Protein AF-A0A3M2BP00-F1 (afdb_monomer_lite)

Radius of gyration: 21.19 Å; chains: 1; bounding box: 39×51×60 Å

pLDDT: mean 89.85, std 7.67, range [59.81, 97.5]

Sequence (101 aa):
MKYFFPLFVFFLASQILDAQNFSRLQVPVEFNDQVLTNAWAGGLNAPQWCKADLDNDGDEDLYAFDRVGHTHIAFRNDGTGGTTAYHFAPELTAYFPEGRN

Secondary structure (DSSP, 8-state):
-TTHHHHHHHHHHHTT-PPPP-PPP----EETTEEPTTTTS---SSEEEEEE-SSSSSS-EEEEEETTTTEEEEEEE---TT---EEE-HHHHTTSPPPP-

Structure (mmCIF, N/CA/C/O backbone):
data_AF-A0A3M2BP00-F1
#
_entry.id   AF-A0A3M2BP00-F1
#
loop_
_atom_site.group_PDB
_atom_site.id
_atom_site.type_symbol
_atom_site.label_atom_id
_atom_site.label_alt_id
_atom_site.label_comp_id
_atom_site.label_asym_id
_atom_site.label_entity_id
_atom_site.label_seq_id
_atom_site.pdbx_PDB_ins_code
_atom_site.Cartn_x
_atom_site.Cartn_y
_atom_site.Cartn_z
_atom_site.occupancy
_atom_site.B_iso_or_equiv
_atom_site.auth_seq_id
_atom_site.auth_comp_id
_atom_site.auth_asym_id
_atom_site.auth_atom_id
_atom_site.pdbx_PDB_model_num
ATOM 1 N N . MET A 1 1 ? 23.602 -31.440 -40.601 1.00 62.59 1 MET A N 1
ATOM 2 C CA . MET A 1 1 ? 23.666 -31.919 -39.197 1.00 62.59 1 MET A CA 1
ATOM 3 C C . MET A 1 1 ? 24.649 -31.144 -38.307 1.00 62.59 1 MET A C 1
ATOM 5 O O . MET A 1 1 ? 24.377 -31.038 -37.123 1.00 62.59 1 MET A O 1
ATOM 9 N N . LYS A 1 2 ? 25.740 -30.550 -38.827 1.00 74.50 2 LYS A N 1
ATOM 10 C CA . LYS A 1 2 ? 26.778 -29.869 -38.013 1.00 74.50 2 LYS A CA 1
ATOM 11 C C . LYS A 1 2 ? 26.293 -28.686 -37.153 1.00 74.50 2 LYS A C 1
ATOM 13 O O . LYS A 1 2 ? 26.865 -28.436 -36.103 1.00 74.50 2 LYS A O 1
ATOM 18 N N . TYR A 1 3 ? 25.234 -27.992 -37.568 1.00 82.69 3 TYR A N 1
ATOM 19 C CA . TYR A 1 3 ? 24.711 -26.821 -36.849 1.00 82.69 3 TYR A CA 1
ATOM 20 C C . TYR A 1 3 ? 23.604 -27.147 -35.844 1.00 82.69 3 TYR A C 1
ATOM 22 O O . TYR A 1 3 ? 23.210 -26.278 -35.079 1.00 82.69 3 TYR A O 1
ATOM 30 N N . PHE A 1 4 ? 23.108 -28.386 -35.820 1.00 87.12 4 PHE A N 1
ATOM 31 C CA . PHE A 1 4 ? 21.973 -28.752 -34.971 1.00 87.12 4 PHE A CA 1
ATOM 32 C C . PHE A 1 4 ? 22.352 -28.752 -33.485 1.00 87.12 4 PHE A C 1
ATOM 34 O O . PHE A 1 4 ? 21.615 -28.242 -32.651 1.00 87.12 4 PHE A O 1
ATOM 41 N N . PHE A 1 5 ? 23.549 -29.251 -33.171 1.00 90.00 5 PHE A N 1
ATOM 42 C CA . PHE A 1 5 ? 24.078 -29.275 -31.811 1.00 90.00 5 PHE A CA 1
ATOM 43 C C . PHE A 1 5 ? 24.292 -27.871 -31.207 1.00 90.00 5 PHE A C 1
ATOM 45 O O . PHE A 1 5 ? 23.750 -27.618 -30.134 1.00 90.00 5 PHE A O 1
ATOM 52 N N . PRO A 1 6 ? 24.990 -26.919 -31.864 1.00 90.38 6 PRO A N 1
ATOM 53 C CA . PRO A 1 6 ? 25.143 -25.574 -31.304 1.00 90.38 6 PRO A CA 1
ATOM 54 C C . PRO A 1 6 ? 23.815 -24.804 -31.213 1.00 90.38 6 PRO A C 1
ATOM 56 O O . PRO A 1 6 ? 23.629 -24.057 -30.258 1.00 90.38 6 PRO A O 1
ATOM 59 N N . LEU A 1 7 ? 22.867 -25.016 -32.136 1.00 90.50 7 LEU A N 1
ATOM 60 C CA . LEU A 1 7 ? 21.523 -24.424 -32.038 1.00 90.50 7 LEU A CA 1
ATOM 61 C C . LEU A 1 7 ? 20.735 -24.965 -30.842 1.00 90.50 7 LEU A C 1
ATOM 63 O O . LEU A 1 7 ? 20.057 -24.202 -30.163 1.00 90.50 7 LEU A O 1
ATOM 67 N N . PHE A 1 8 ? 20.845 -26.264 -30.565 1.00 90.62 8 PHE A N 1
ATOM 68 C CA . PHE A 1 8 ? 20.200 -26.889 -29.414 1.00 90.62 8 PHE A CA 1
ATOM 69 C C . PHE A 1 8 ? 20.772 -26.371 -28.086 1.00 90.62 8 PHE A C 1
ATOM 71 O O . PHE A 1 8 ? 20.017 -26.053 -27.171 1.00 90.62 8 PHE A O 1
ATOM 78 N N . VAL A 1 9 ? 22.096 -26.202 -28.004 1.00 91.38 9 VAL A N 1
ATOM 79 C CA . VAL A 1 9 ? 22.759 -25.602 -26.834 1.00 91.38 9 VAL A CA 1
ATOM 80 C C . VAL A 1 9 ? 22.345 -24.139 -26.650 1.00 91.38 9 VAL A C 1
ATOM 82 O O . VAL A 1 9 ? 22.037 -23.731 -25.534 1.00 91.38 9 VAL A O 1
A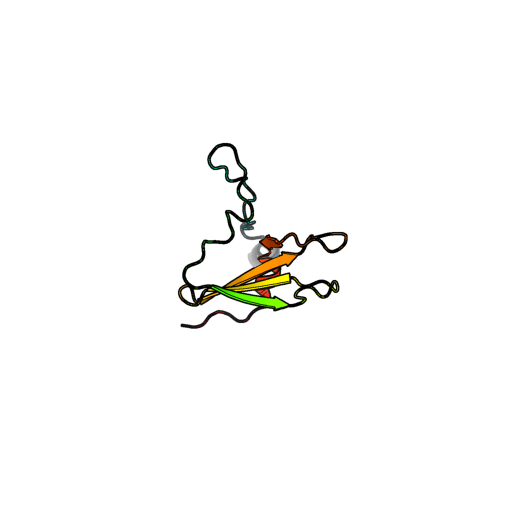TOM 85 N N . PHE A 1 10 ? 22.278 -23.360 -27.734 1.00 90.06 10 PHE A N 1
ATOM 86 C CA . PHE A 1 10 ? 21.815 -21.971 -27.683 1.00 90.06 10 PHE A CA 1
ATOM 87 C C . PHE A 1 10 ? 20.351 -21.864 -27.228 1.00 90.06 10 PHE A C 1
ATOM 89 O O . PHE A 1 10 ? 20.022 -21.029 -26.387 1.00 90.06 10 PHE A O 1
ATOM 96 N N . PHE A 1 11 ? 19.478 -22.745 -27.726 1.00 89.81 11 PHE A N 1
ATOM 97 C CA . PHE A 1 11 ? 18.078 -22.804 -27.313 1.00 89.81 11 PHE A CA 1
ATOM 98 C C . PHE A 1 11 ? 17.938 -23.132 -25.821 1.00 89.81 11 PHE A C 1
ATOM 100 O O . PHE A 1 11 ? 17.222 -22.426 -25.117 1.00 89.81 11 PHE A O 1
ATOM 107 N N . LEU A 1 12 ? 18.672 -24.124 -25.307 1.00 89.69 12 LEU A N 1
ATOM 108 C CA . LEU A 1 12 ? 18.661 -24.457 -23.877 1.00 89.69 12 LEU A CA 1
ATOM 109 C C . LEU A 1 12 ? 19.188 -23.313 -22.999 1.00 89.69 12 LEU A C 1
ATOM 111 O O . LEU A 1 12 ? 18.592 -23.019 -21.968 1.00 89.69 12 LEU A O 1
ATOM 115 N N . ALA A 1 13 ? 20.256 -22.630 -23.421 1.00 89.12 13 ALA A N 1
ATOM 116 C CA . ALA A 1 13 ? 20.816 -21.499 -22.681 1.00 89.12 13 ALA A CA 1
ATOM 117 C C . ALA A 1 13 ? 19.850 -20.304 -22.603 1.00 89.12 13 ALA A C 1
ATOM 119 O O . ALA A 1 13 ? 19.828 -19.596 -21.599 1.00 89.12 13 ALA A O 1
ATOM 120 N N . SER A 1 14 ? 19.013 -20.102 -23.628 1.00 87.12 14 SER A N 1
ATOM 121 C CA . SER A 1 14 ? 18.024 -19.015 -23.643 1.00 87.12 14 SER A CA 1
ATOM 122 C C . SER A 1 14 ? 16.931 -19.154 -22.578 1.00 87.12 14 SER A C 1
ATOM 124 O O . SER A 1 14 ? 16.332 -18.155 -22.197 1.00 87.12 14 SER A O 1
ATOM 126 N N . GLN A 1 15 ? 16.685 -20.369 -22.078 1.00 82.75 15 GLN A N 1
ATOM 127 C CA . GLN A 1 15 ? 15.656 -20.635 -21.066 1.00 82.75 15 GLN A CA 1
ATOM 128 C C . GLN A 1 15 ? 16.113 -20.290 -19.636 1.00 82.75 15 GLN A C 1
ATOM 130 O O . GLN A 1 15 ? 15.312 -20.371 -18.714 1.00 82.75 15 GLN A O 1
ATOM 135 N N . ILE A 1 16 ? 17.391 -19.934 -19.447 1.00 82.00 16 ILE A N 1
ATOM 136 C CA . ILE A 1 16 ? 18.009 -19.619 -18.142 1.00 82.00 16 ILE A CA 1
ATOM 137 C C . ILE A 1 16 ? 18.350 -18.118 -18.052 1.00 82.00 16 ILE A C 1
ATOM 139 O O . ILE A 1 16 ? 19.086 -17.673 -17.176 1.00 82.00 16 ILE A O 1
ATOM 143 N N . LEU A 1 17 ? 17.860 -17.313 -18.996 1.00 84.81 17 LEU A N 1
ATOM 144 C CA . LEU A 1 17 ? 18.021 -15.867 -18.951 1.00 84.81 17 LEU A CA 1
ATOM 145 C C . LEU A 1 17 ? 16.888 -15.273 -18.117 1.00 84.81 17 LEU A C 1
ATOM 147 O O . LEU A 1 17 ? 15.768 -15.126 -18.603 1.00 84.81 17 LEU A O 1
ATOM 151 N N . ASP A 1 18 ? 17.194 -14.902 -16.879 1.00 80.12 18 ASP A N 1
ATOM 152 C CA . ASP A 1 18 ? 16.325 -14.021 -16.108 1.00 80.12 18 ASP A CA 1
ATOM 153 C C . ASP A 1 18 ? 16.437 -12.593 -16.656 1.00 80.12 18 ASP A C 1
ATOM 155 O O . ASP A 1 18 ? 17.530 -12.060 -16.872 1.00 80.12 18 ASP A O 1
ATOM 159 N N . ALA A 1 19 ? 15.293 -11.958 -16.899 1.00 79.06 19 ALA A N 1
ATOM 160 C CA . ALA A 1 19 ? 15.249 -10.534 -17.200 1.00 79.06 19 ALA A CA 1
ATOM 161 C C . ALA A 1 19 ? 15.595 -9.700 -15.950 1.00 79.06 19 ALA A C 1
ATOM 163 O O . ALA A 1 19 ? 15.644 -10.194 -14.823 1.00 79.06 19 ALA A O 1
ATOM 164 N N . GLN A 1 20 ? 15.814 -8.399 -16.147 1.00 77.25 20 GLN A N 1
ATOM 165 C CA . GLN A 1 20 ? 16.003 -7.450 -15.050 1.00 77.25 20 GLN A CA 1
ATOM 166 C C . GLN A 1 20 ? 14.801 -7.467 -14.087 1.00 77.25 20 GLN A C 1
ATOM 168 O O . GLN A 1 20 ? 13.672 -7.166 -14.477 1.00 77.25 20 GLN A O 1
ATOM 173 N N . ASN A 1 21 ? 15.055 -7.817 -12.824 1.00 74.44 21 ASN A N 1
ATOM 174 C CA . ASN A 1 21 ? 14.069 -7.726 -11.753 1.00 74.44 21 ASN A CA 1
ATOM 175 C C . ASN A 1 21 ? 13.943 -6.267 -11.301 1.00 74.44 21 ASN A C 1
ATOM 177 O O . ASN A 1 21 ? 14.921 -5.658 -10.863 1.00 74.44 21 ASN A O 1
ATOM 181 N N . PHE A 1 22 ? 12.736 -5.711 -11.384 1.00 75.31 22 PHE A N 1
ATOM 182 C CA . PHE A 1 22 ? 12.426 -4.385 -10.858 1.00 75.31 22 PHE A CA 1
ATOM 183 C C . PHE A 1 22 ? 11.796 -4.510 -9.473 1.00 75.31 22 PHE A C 1
ATOM 185 O O . PHE A 1 22 ? 10.578 -4.592 -9.333 1.00 75.31 22 PHE A O 1
ATOM 192 N N . SER A 1 23 ? 12.633 -4.511 -8.438 1.00 79.50 23 SER A N 1
ATOM 193 C CA . SER A 1 23 ? 12.159 -4.403 -7.057 1.00 79.50 23 SER A CA 1
ATOM 194 C C . SER A 1 23 ? 11.849 -2.948 -6.721 1.00 79.50 23 SER A C 1
ATOM 196 O O . SER A 1 23 ? 12.592 -2.036 -7.094 1.00 79.50 23 SER A O 1
ATOM 198 N N . ARG A 1 24 ? 10.760 -2.714 -5.985 1.00 77.69 24 ARG A N 1
ATOM 199 C CA . ARG A 1 24 ? 10.433 -1.375 -5.487 1.00 77.69 24 ARG A CA 1
ATOM 200 C C . ARG A 1 24 ? 11.531 -0.919 -4.521 1.00 77.69 24 ARG A C 1
ATOM 202 O O . ARG A 1 24 ? 11.853 -1.622 -3.567 1.00 77.69 24 ARG A O 1
ATOM 209 N N . LEU A 1 25 ? 12.099 0.259 -4.768 1.00 81.31 25 LEU A N 1
ATOM 210 C CA . LEU A 1 25 ? 13.085 0.864 -3.877 1.00 81.31 25 LEU A CA 1
ATOM 211 C C . LEU A 1 25 ? 12.410 1.294 -2.568 1.00 81.31 25 LEU A C 1
ATOM 213 O O . LEU A 1 25 ? 11.428 2.033 -2.589 1.00 81.31 25 LEU A O 1
ATOM 217 N N . GLN A 1 26 ? 12.959 0.858 -1.435 1.00 81.38 26 GLN A N 1
ATOM 218 C CA . GLN A 1 26 ? 12.540 1.281 -0.096 1.00 81.38 26 GLN A CA 1
ATOM 219 C C . GLN A 1 26 ? 13.528 2.313 0.454 1.00 81.38 26 GLN A C 1
ATOM 221 O O . GLN A 1 26 ? 14.279 2.054 1.389 1.00 81.38 26 GLN A O 1
ATOM 226 N N . VAL A 1 27 ? 13.574 3.481 -0.184 1.00 91.06 27 VAL A N 1
ATOM 227 C CA . VAL A 1 27 ? 14.421 4.593 0.270 1.00 91.06 27 VAL A CA 1
ATOM 228 C C . VAL A 1 27 ? 13.598 5.473 1.217 1.00 91.06 27 VAL A C 1
ATOM 230 O O . VAL A 1 27 ? 12.521 5.910 0.807 1.00 91.06 27 VAL A O 1
ATOM 233 N N . PRO A 1 28 ? 14.046 5.746 2.457 1.00 93.06 28 PRO A N 1
ATOM 234 C CA . PRO A 1 28 ? 13.353 6.674 3.345 1.00 93.06 28 PRO A CA 1
ATOM 235 C C . PRO A 1 28 ? 13.191 8.046 2.685 1.00 93.06 28 PRO A C 1
ATOM 237 O O . PRO A 1 28 ? 14.126 8.565 2.076 1.00 93.06 28 PRO A O 1
ATOM 240 N N . VAL A 1 29 ? 11.996 8.621 2.792 1.00 94.06 29 VAL A N 1
ATOM 241 C CA . VAL A 1 29 ? 11.722 9.988 2.340 1.00 94.06 29 VAL A CA 1
ATOM 242 C C . VAL A 1 29 ? 11.555 10.845 3.576 1.00 94.06 29 VAL A C 1
ATOM 244 O O . VAL A 1 29 ? 10.748 10.514 4.442 1.00 94.06 29 VAL A O 1
ATOM 247 N N . GLU A 1 30 ? 12.306 11.934 3.654 1.00 96.06 30 GLU A N 1
ATOM 248 C CA . GLU A 1 30 ? 12.306 12.833 4.803 1.00 96.06 30 GLU A CA 1
ATOM 249 C C . GLU A 1 30 ? 11.802 14.220 4.407 1.00 96.06 30 GLU A C 1
ATOM 251 O O . GLU A 1 30 ? 12.105 14.732 3.327 1.00 96.06 30 GLU A O 1
ATOM 256 N N . PHE A 1 31 ? 11.030 14.837 5.297 1.00 95.06 31 PHE A N 1
ATOM 257 C CA . PHE A 1 31 ? 10.607 16.227 5.185 1.00 95.06 31 PHE A CA 1
ATOM 258 C C . PHE A 1 31 ? 10.656 16.872 6.568 1.00 95.06 31 PHE A C 1
ATOM 260 O O . PHE A 1 31 ? 10.036 16.367 7.499 1.00 95.06 31 PHE A O 1
ATOM 267 N N . ASN A 1 32 ? 11.394 17.980 6.702 1.00 96.69 32 ASN A N 1
ATOM 268 C CA . ASN A 1 32 ? 11.638 18.656 7.984 1.00 96.69 32 ASN A CA 1
ATOM 269 C C . ASN A 1 32 ? 12.134 17.697 9.086 1.00 96.69 32 ASN A C 1
ATOM 271 O O . ASN A 1 32 ? 11.549 17.642 10.165 1.00 96.69 32 ASN A O 1
ATOM 275 N N . ASP A 1 33 ? 13.174 16.913 8.785 1.00 96.19 33 ASP A N 1
ATOM 276 C CA . ASP A 1 33 ? 13.790 15.931 9.697 1.00 96.19 33 ASP A CA 1
ATOM 277 C C . ASP A 1 33 ? 12.846 14.809 10.181 1.00 96.19 33 ASP A C 1
ATOM 279 O O . ASP A 1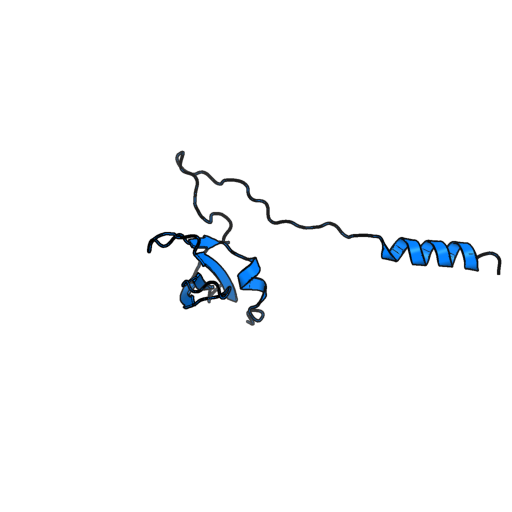 33 ? 13.156 14.080 11.125 1.00 96.19 33 ASP A O 1
ATOM 283 N N . GLN A 1 34 ? 11.692 14.635 9.528 1.00 96.44 34 GLN A N 1
ATOM 284 C CA . GLN A 1 34 ? 10.755 13.550 9.797 1.00 96.44 34 GLN A CA 1
ATOM 285 C C . GLN A 1 34 ? 10.693 12.585 8.613 1.00 96.44 34 GLN A C 1
ATOM 287 O O . GLN A 1 34 ? 10.396 12.985 7.486 1.00 96.44 34 GLN A O 1
ATOM 292 N N . VAL A 1 35 ? 10.898 11.294 8.885 1.00 95.19 35 VAL A N 1
ATOM 293 C CA . VAL A 1 35 ? 10.647 10.225 7.911 1.00 95.19 35 VAL A CA 1
ATOM 294 C C . VAL A 1 35 ? 9.144 10.125 7.653 1.00 95.19 35 VAL A C 1
ATOM 296 O O . VAL A 1 35 ? 8.343 9.966 8.576 1.00 95.19 35 VAL A O 1
ATOM 299 N N . LEU A 1 36 ? 8.758 10.216 6.386 1.00 92.81 36 LEU A N 1
ATOM 300 C CA . LEU A 1 36 ? 7.378 10.126 5.939 1.00 92.81 36 LEU A CA 1
ATOM 301 C C . LEU A 1 36 ? 6.965 8.662 5.757 1.00 92.81 36 LEU A C 1
ATOM 303 O O . LEU A 1 36 ? 7.518 7.933 4.928 1.00 92.81 36 LEU A O 1
ATOM 307 N N . THR A 1 37 ? 5.937 8.241 6.489 1.00 91.94 37 THR A N 1
ATOM 308 C CA . THR A 1 37 ? 5.298 6.934 6.298 1.00 91.94 37 THR A CA 1
ATOM 309 C C . THR A 1 37 ? 4.602 6.875 4.937 1.00 91.94 37 THR A C 1
ATOM 311 O O . THR A 1 37 ? 3.942 7.829 4.529 1.00 91.94 37 THR A O 1
ATOM 314 N N . ASN A 1 38 ? 4.725 5.743 4.237 1.00 92.88 38 ASN A N 1
ATOM 315 C CA . ASN A 1 38 ? 4.061 5.480 2.952 1.00 92.88 38 ASN A CA 1
ATOM 316 C C . ASN A 1 38 ? 4.354 6.518 1.851 1.00 92.88 38 ASN A C 1
ATOM 318 O O . ASN A 1 38 ? 3.555 6.692 0.933 1.00 92.88 38 ASN A O 1
ATOM 322 N N . ALA A 1 39 ? 5.519 7.173 1.890 1.00 92.44 39 ALA A N 1
ATOM 323 C CA . ALA A 1 39 ? 5.892 8.206 0.918 1.00 92.44 39 ALA A CA 1
ATOM 324 C C . ALA A 1 39 ? 5.867 7.726 -0.548 1.00 92.44 39 ALA A C 1
ATOM 326 O O . ALA A 1 39 ? 5.639 8.511 -1.465 1.00 92.44 39 ALA A O 1
ATOM 327 N N . TRP A 1 40 ? 6.052 6.422 -0.765 1.00 90.81 40 TRP A N 1
ATOM 328 C CA . TRP A 1 40 ? 6.040 5.781 -2.082 1.00 90.81 40 TRP A CA 1
ATOM 329 C C . TRP A 1 40 ? 4.686 5.170 -2.478 1.00 90.81 40 TRP A C 1
ATOM 331 O O . TRP A 1 40 ? 4.629 4.423 -3.458 1.00 90.81 40 TRP A O 1
ATOM 341 N N . ALA A 1 41 ? 3.602 5.477 -1.755 1.00 90.81 41 ALA A N 1
ATOM 342 C CA . ALA A 1 41 ? 2.255 4.982 -2.060 1.00 90.81 41 ALA A CA 1
ATOM 343 C C . ALA A 1 41 ? 1.611 5.641 -3.298 1.00 90.81 41 ALA A C 1
ATOM 345 O O . ALA A 1 41 ? 0.551 5.209 -3.735 1.00 90.81 41 ALA A O 1
ATOM 346 N N . GLY A 1 42 ? 2.255 6.653 -3.895 1.00 83.19 42 GLY A N 1
ATOM 347 C CA . GLY A 1 42 ? 1.879 7.188 -5.212 1.00 83.19 42 GLY A CA 1
ATOM 348 C C . GLY A 1 42 ? 1.018 8.453 -5.211 1.00 83.19 42 GLY A C 1
ATOM 349 O O . GLY A 1 42 ? 0.688 8.939 -6.287 1.00 83.19 42 GLY A O 1
ATOM 350 N N . GLY A 1 43 ? 0.713 9.027 -4.041 1.00 86.62 43 GLY A N 1
ATOM 351 C CA . GLY A 1 43 ? -0.175 10.190 -3.928 1.00 86.62 43 GLY A CA 1
ATOM 352 C C . GLY A 1 43 ? -1.632 9.840 -4.254 1.00 86.62 43 GLY A C 1
ATOM 353 O O . GLY A 1 43 ? -1.911 8.876 -4.956 1.00 86.62 43 GLY A O 1
ATOM 354 N N . LEU A 1 44 ? -2.578 10.600 -3.703 1.00 91.44 44 LEU A N 1
ATOM 355 C CA . LEU A 1 44 ? -4.009 10.319 -3.844 1.00 91.44 44 LEU A CA 1
ATOM 356 C C . LEU A 1 44 ? -4.743 11.586 -4.263 1.00 91.44 44 LEU A C 1
ATOM 358 O O . LEU A 1 44 ? -4.615 12.613 -3.597 1.00 91.44 44 LEU A O 1
ATOM 362 N N . ASN A 1 45 ? -5.535 11.502 -5.330 1.00 94.12 45 ASN A N 1
ATOM 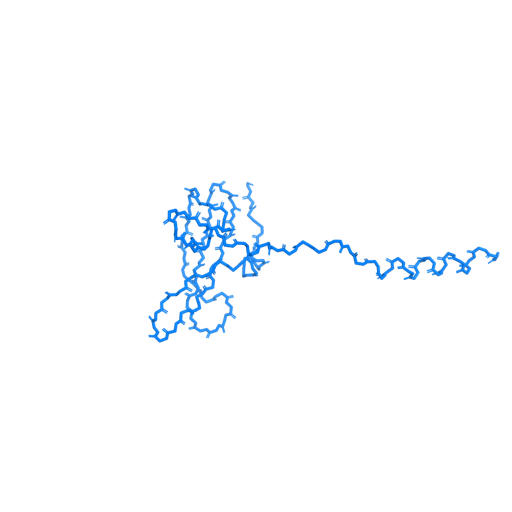363 C CA . ASN A 1 45 ? -6.339 12.626 -5.810 1.00 94.12 45 ASN A CA 1
ATOM 364 C C . ASN A 1 45 ? -7.787 12.548 -5.314 1.00 94.12 45 ASN A C 1
ATOM 366 O O . ASN A 1 45 ? -8.300 13.512 -4.747 1.00 94.12 45 ASN A O 1
ATOM 370 N N . ALA A 1 46 ? -8.457 11.410 -5.518 1.00 95.88 46 ALA A N 1
ATOM 371 C CA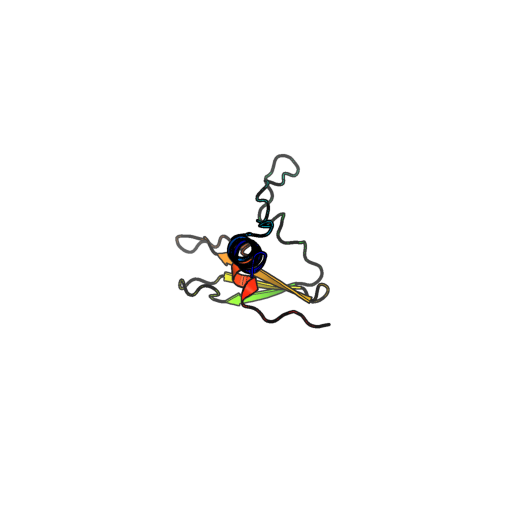 . ALA A 1 46 ? -9.835 11.184 -5.079 1.00 95.88 46 ALA A CA 1
ATOM 372 C C . ALA A 1 46 ? -10.021 9.760 -4.515 1.00 95.88 46 ALA A C 1
ATOM 374 O O . ALA A 1 46 ? -10.735 8.950 -5.119 1.00 95.88 46 ALA A O 1
ATOM 375 N N . PRO A 1 47 ? -9.385 9.438 -3.370 1.00 95.31 47 PRO A N 1
ATOM 376 C CA . PRO A 1 47 ? -9.432 8.103 -2.788 1.00 95.31 47 PRO A CA 1
ATOM 377 C C . PRO A 1 47 ? -10.800 7.783 -2.171 1.00 95.31 47 PRO A C 1
ATOM 379 O O . PRO A 1 47 ? -11.383 8.591 -1.446 1.00 95.31 47 PRO A O 1
ATOM 382 N N . GLN A 1 48 ? -11.283 6.569 -2.422 1.00 96.31 48 GLN A N 1
ATOM 383 C CA . GLN A 1 48 ? -12.432 5.963 -1.755 1.00 96.31 48 GLN A CA 1
ATOM 384 C C . GLN A 1 48 ? -11.947 4.828 -0.856 1.00 96.31 48 GLN A C 1
ATOM 386 O O . GLN A 1 48 ? -11.433 3.830 -1.355 1.00 96.31 48 GLN A O 1
ATOM 391 N N . TRP A 1 49 ? -12.107 4.995 0.454 1.00 96.56 49 TRP A N 1
ATOM 392 C CA . TRP A 1 49 ? -11.539 4.106 1.465 1.00 96.56 49 TRP A CA 1
ATOM 393 C C . TRP A 1 49 ? -12.499 2.987 1.867 1.00 96.56 49 TRP A C 1
ATOM 395 O O . TRP A 1 49 ? -13.695 3.232 2.040 1.00 96.56 49 TRP A O 1
ATOM 405 N N . CYS A 1 50 ? -11.971 1.789 2.104 1.00 96.50 50 CYS A N 1
ATOM 406 C CA . CYS A 1 50 ? -12.655 0.758 2.877 1.00 96.50 50 CYS A CA 1
ATOM 407 C C . CYS A 1 50 ? -11.663 -0.058 3.709 1.00 96.50 50 CYS A C 1
ATOM 409 O O . CYS A 1 50 ? -10.461 -0.053 3.448 1.00 96.50 50 CYS A O 1
ATOM 411 N N . LYS A 1 51 ? -12.189 -0.735 4.726 1.00 97.06 51 LYS A N 1
ATOM 412 C CA . LYS A 1 51 ? -11.455 -1.725 5.505 1.00 97.06 51 LYS A CA 1
ATOM 413 C C . LYS A 1 51 ? -11.902 -3.119 5.105 1.00 97.06 51 LYS A C 1
ATOM 415 O O . LYS A 1 51 ? -13.088 -3.318 4.827 1.00 97.06 51 LYS A O 1
ATOM 420 N N . ALA A 1 52 ? -10.955 -4.038 5.049 1.00 95.62 52 ALA A N 1
ATOM 421 C CA . ALA A 1 52 ? -11.185 -5.450 4.797 1.00 95.62 52 ALA A CA 1
ATOM 422 C C . ALA A 1 52 ? -9.942 -6.224 5.233 1.00 95.62 52 ALA A C 1
ATOM 424 O O . ALA A 1 52 ? -8.851 -5.682 5.167 1.00 95.62 52 ALA A O 1
ATOM 425 N N . ASP A 1 53 ? -10.112 -7.477 5.624 1.00 95.81 53 ASP A N 1
ATOM 426 C CA . ASP A 1 53 ? -9.001 -8.412 5.804 1.00 95.81 53 ASP A CA 1
ATOM 427 C C . ASP A 1 53 ? -8.526 -8.868 4.409 1.00 95.81 53 ASP A C 1
ATOM 429 O O . ASP A 1 53 ? -9.236 -9.620 3.729 1.00 95.81 53 ASP A O 1
ATOM 433 N N . LEU A 1 54 ? -7.416 -8.309 3.906 1.00 96.44 54 LEU A N 1
ATOM 434 C CA . LEU A 1 54 ? -6.954 -8.540 2.530 1.00 96.44 54 LEU A CA 1
ATOM 435 C C . LEU A 1 54 ? -5.953 -9.693 2.437 1.00 96.44 54 LEU A C 1
ATOM 437 O O . LEU A 1 54 ? -5.817 -10.272 1.353 1.00 96.44 54 LEU A O 1
ATOM 441 N N . AS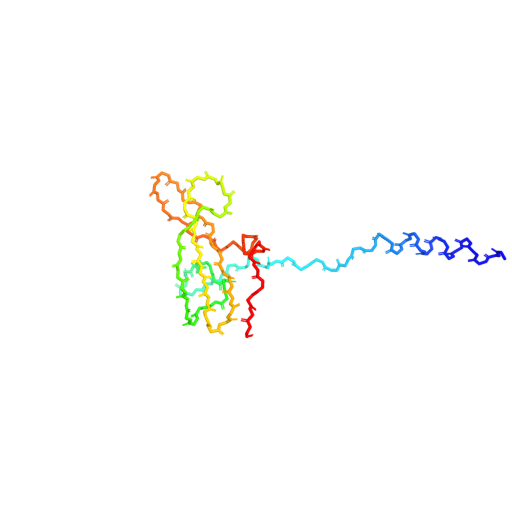P A 1 55 ? -5.265 -10.037 3.527 1.00 95.50 55 ASP A N 1
ATOM 442 C CA . ASP A 1 55 ? -4.306 -11.144 3.567 1.00 95.50 55 ASP A CA 1
ATOM 443 C C . ASP A 1 55 ? -4.718 -12.347 4.434 1.00 95.50 55 ASP A C 1
ATOM 445 O O . ASP A 1 55 ? -4.056 -13.388 4.382 1.00 95.50 55 ASP A O 1
ATOM 449 N N . ASN A 1 56 ? -5.911 -12.300 5.029 1.00 94.88 56 ASN A N 1
ATOM 450 C CA . ASN A 1 56 ? -6.544 -13.348 5.835 1.00 94.88 56 ASN A CA 1
ATOM 451 C C . ASN A 1 56 ? -5.810 -13.646 7.148 1.00 94.88 56 ASN A C 1
ATOM 453 O O . ASN A 1 56 ? -5.772 -14.807 7.581 1.00 94.88 56 ASN A O 1
ATOM 457 N N . ASP A 1 57 ? -5.217 -12.633 7.778 1.00 93.94 57 ASP A N 1
ATOM 458 C CA . ASP A 1 57 ? -4.564 -12.768 9.083 1.00 93.94 57 ASP A CA 1
ATOM 459 C C . ASP A 1 57 ? -5.501 -12.485 10.277 1.00 93.94 57 ASP A C 1
ATOM 461 O O . ASP A 1 57 ? -5.169 -12.797 11.429 1.00 93.94 57 ASP A O 1
ATOM 465 N N . GLY A 1 58 ? -6.722 -12.020 9.991 1.00 92.69 58 GLY A N 1
ATOM 466 C CA . GLY A 1 58 ? -7.779 -11.768 10.962 1.00 92.69 58 GLY A CA 1
ATOM 467 C C . GLY A 1 58 ? -7.856 -10.329 11.468 1.00 92.69 58 GLY A C 1
ATOM 468 O O . GLY A 1 58 ? -8.719 -10.055 12.314 1.00 92.69 58 GLY A O 1
ATOM 469 N N . ASP A 1 59 ? -7.010 -9.420 10.982 1.00 94.12 59 ASP A N 1
ATOM 470 C CA . ASP A 1 59 ? -7.147 -7.988 11.217 1.00 94.12 59 ASP A CA 1
ATOM 471 C C . ASP A 1 59 ? -7.629 -7.213 9.966 1.00 94.12 59 ASP A C 1
ATOM 473 O O . ASP A 1 59 ? -7.842 -7.772 8.893 1.00 94.12 59 ASP A O 1
ATOM 477 N N . GLU A 1 60 ? -7.998 -5.938 10.143 1.00 95.94 60 GLU A N 1
ATOM 478 C CA . GLU A 1 60 ? -8.547 -5.127 9.050 1.00 95.94 60 GLU A CA 1
ATOM 479 C C . GLU A 1 60 ? -7.475 -4.241 8.402 1.00 95.94 60 GLU A C 1
ATOM 481 O O . GLU A 1 60 ? -7.180 -3.139 8.898 1.00 95.94 60 GLU A O 1
ATOM 486 N N . ASP A 1 61 ? -7.013 -4.656 7.225 1.00 97.50 61 ASP A N 1
ATOM 487 C CA . ASP A 1 61 ? -6.229 -3.842 6.299 1.00 97.50 61 ASP A CA 1
ATOM 488 C C . ASP A 1 61 ? -7.020 -2.637 5.767 1.00 97.50 61 ASP A C 1
ATOM 490 O O . ASP A 1 61 ? -8.253 -2.539 5.858 1.00 97.50 61 ASP A O 1
ATOM 494 N N . LEU A 1 62 ? -6.297 -1.685 5.171 1.00 97.06 62 LEU A N 1
ATOM 495 C CA . LEU A 1 62 ? -6.881 -0.502 4.548 1.00 97.06 62 LEU A CA 1
ATOM 496 C C . LEU A 1 62 ? -6.745 -0.567 3.029 1.00 97.06 62 LEU A C 1
ATOM 498 O O . LEU A 1 62 ? -5.651 -0.642 2.476 1.00 97.06 62 LEU A O 1
ATOM 502 N N . TYR A 1 63 ? -7.871 -0.435 2.343 1.00 96.75 63 TYR A N 1
ATOM 503 C CA . TYR A 1 63 ? -7.945 -0.314 0.896 1.00 96.75 63 TYR A CA 1
ATOM 504 C C . TYR A 1 63 ? -8.381 1.094 0.482 1.00 96.75 63 TYR A C 1
ATOM 506 O O . TYR A 1 63 ? -9.228 1.722 1.124 1.00 96.75 63 TYR A O 1
ATOM 514 N N . ALA A 1 64 ? -7.845 1.562 -0.643 1.00 95.81 64 ALA A N 1
ATOM 515 C CA . ALA A 1 64 ? -8.312 2.735 -1.358 1.00 95.81 64 ALA A CA 1
ATOM 516 C C . ALA A 1 64 ? -8.441 2.472 -2.859 1.00 95.81 64 ALA A C 1
ATOM 518 O O . ALA A 1 64 ? -7.537 1.930 -3.494 1.00 95.81 64 ALA A O 1
ATOM 519 N N . PHE A 1 65 ? -9.528 2.966 -3.447 1.00 95.06 65 PHE A N 1
ATOM 520 C CA . PHE A 1 65 ? -9.612 3.186 -4.888 1.00 95.06 65 PHE A CA 1
ATOM 521 C C . PHE A 1 65 ? -9.455 4.677 -5.190 1.00 95.06 65 PHE A C 1
ATOM 523 O O . PHE A 1 65 ? -10.338 5.461 -4.836 1.00 95.06 65 PHE A O 1
ATOM 530 N N . ASP A 1 66 ? -8.356 5.096 -5.827 1.00 94.12 66 ASP A N 1
ATOM 531 C CA . ASP A 1 66 ? -8.246 6.467 -6.340 1.00 94.12 66 ASP A CA 1
ATOM 532 C C . ASP A 1 66 ? -8.993 6.574 -7.665 1.00 94.12 66 ASP A C 1
ATOM 534 O O . ASP A 1 66 ? -8.539 6.109 -8.712 1.00 94.12 66 ASP A O 1
ATOM 538 N N . ARG A 1 67 ? -10.147 7.231 -7.615 1.00 93.19 67 ARG A N 1
ATOM 539 C CA . ARG A 1 67 ? -11.086 7.315 -8.729 1.00 93.19 67 ARG A CA 1
ATOM 540 C C . ARG A 1 67 ? -10.578 8.172 -9.891 1.00 93.19 67 ARG A C 1
ATOM 542 O O . ARG A 1 67 ? -11.073 8.028 -11.001 1.00 93.19 67 ARG A O 1
ATOM 549 N N . VAL A 1 68 ? -9.633 9.087 -9.649 1.00 92.94 68 VAL A N 1
ATOM 550 C CA . VAL A 1 68 ? -9.006 9.879 -10.725 1.00 92.94 68 VAL A CA 1
ATOM 551 C C . VAL A 1 68 ? -7.906 9.063 -11.400 1.00 92.94 68 VAL A C 1
ATOM 553 O O . VAL A 1 68 ? -7.819 9.045 -12.625 1.00 92.94 68 VAL A O 1
ATOM 556 N N . GLY A 1 69 ? -7.082 8.375 -10.604 1.00 89.50 69 GLY A N 1
ATOM 557 C CA . GLY A 1 69 ? -5.999 7.526 -11.104 1.00 89.50 69 GLY A CA 1
ATOM 558 C C . GLY A 1 69 ? -6.460 6.182 -11.673 1.00 89.50 69 GLY A C 1
ATOM 559 O O . GLY A 1 69 ? -5.699 5.559 -12.402 1.00 89.50 69 GLY A O 1
ATOM 560 N N . HIS A 1 70 ? -7.690 5.758 -11.360 1.00 91.88 70 HIS A N 1
ATOM 561 C CA . HIS A 1 70 ? -8.193 4.397 -11.585 1.00 91.88 70 HIS A CA 1
ATOM 562 C C . HIS A 1 70 ? -7.264 3.343 -10.969 1.00 91.88 70 HIS A C 1
ATOM 564 O O . HIS A 1 70 ? -7.021 2.284 -11.540 1.00 91.88 70 HIS A O 1
ATOM 570 N N . THR A 1 71 ? -6.736 3.647 -9.783 1.00 91.75 71 THR A N 1
ATOM 571 C CA . THR A 1 71 ? -5.690 2.849 -9.140 1.00 91.75 71 THR A CA 1
ATOM 572 C C . THR A 1 71 ? -6.206 2.254 -7.841 1.00 91.75 71 THR A C 1
ATOM 574 O O . THR A 1 71 ? -6.716 2.966 -6.973 1.00 91.75 71 THR A O 1
ATOM 577 N N . HIS A 1 72 ? -6.038 0.942 -7.708 1.00 94.25 72 HIS A N 1
ATOM 578 C CA . HIS A 1 72 ? -6.194 0.219 -6.452 1.00 94.25 72 HIS A CA 1
ATOM 579 C C . HIS A 1 72 ? -4.947 0.422 -5.594 1.00 94.25 72 HIS A C 1
ATOM 581 O O . HIS A 1 72 ? -3.830 0.418 -6.110 1.00 94.25 72 HIS A O 1
ATOM 587 N N . ILE A 1 73 ? -5.130 0.621 -4.294 1.00 95.19 73 ILE A N 1
ATOM 588 C CA . ILE A 1 73 ? -4.044 0.830 -3.339 1.00 95.19 73 ILE A CA 1
ATOM 589 C C . ILE A 1 73 ? -4.424 0.095 -2.061 1.00 95.19 73 ILE A C 1
ATOM 591 O O . ILE A 1 73 ? -5.511 0.301 -1.526 1.00 95.19 73 ILE A O 1
ATOM 595 N N . ALA A 1 74 ? -3.528 -0.752 -1.572 1.00 96.38 74 ALA A N 1
ATOM 596 C CA . ALA A 1 74 ? -3.700 -1.477 -0.323 1.00 96.38 74 ALA A CA 1
ATOM 597 C C . ALA A 1 74 ? -2.600 -1.107 0.676 1.00 96.38 74 ALA A C 1
ATOM 599 O O . ALA A 1 74 ? -1.454 -0.826 0.303 1.00 96.38 74 ALA A O 1
ATOM 600 N N . PHE A 1 75 ? -2.964 -1.124 1.950 1.00 96.88 75 PHE A N 1
ATOM 601 C CA . PHE A 1 75 ? -2.067 -0.961 3.076 1.00 96.88 75 PHE A CA 1
ATOM 602 C C . PHE A 1 75 ? -2.316 -2.099 4.057 1.00 96.88 75 PHE A C 1
ATOM 604 O O . PHE A 1 75 ? -3.440 -2.235 4.541 1.00 96.88 75 PHE A O 1
ATOM 611 N N . ARG A 1 76 ? -1.263 -2.863 4.354 1.00 96.94 76 ARG A N 1
ATOM 612 C CA . ARG A 1 76 ? -1.288 -3.879 5.401 1.00 96.94 76 ARG A CA 1
ATOM 613 C C . ARG A 1 76 ? -1.398 -3.204 6.759 1.00 96.94 76 ARG A C 1
ATOM 615 O O . ARG A 1 76 ? -0.754 -2.172 6.974 1.00 96.94 76 ARG A O 1
ATOM 622 N N . ASN A 1 77 ? -2.183 -3.758 7.665 1.00 97.00 77 ASN A N 1
ATOM 623 C CA . ASN A 1 77 ? -2.165 -3.358 9.060 1.00 97.00 77 ASN A CA 1
ATOM 624 C C . ASN A 1 77 ? -1.129 -4.180 9.849 1.00 97.00 77 ASN A C 1
ATOM 626 O O . ASN A 1 77 ? -1.388 -5.295 10.255 1.00 97.00 77 ASN A O 1
ATOM 630 N N . ASP A 1 78 ? 0.040 -3.610 10.148 1.00 93.81 78 ASP A N 1
ATOM 631 C CA . ASP A 1 78 ? 1.054 -4.265 11.001 1.00 93.81 78 ASP A CA 1
ATOM 632 C C . ASP A 1 78 ? 0.886 -3.888 12.492 1.00 93.81 78 ASP A C 1
ATOM 634 O O . ASP A 1 78 ? 1.833 -3.884 13.290 1.00 93.81 78 ASP A O 1
ATOM 638 N N . GLY A 1 79 ? -0.322 -3.465 12.871 1.00 91.94 79 GLY A N 1
ATOM 639 C CA . GLY A 1 79 ? -0.649 -3.018 14.217 1.00 91.94 79 GLY A CA 1
ATOM 640 C C . GLY A 1 79 ? -0.647 -4.163 15.233 1.00 91.94 79 GLY A C 1
ATOM 641 O O . GLY A 1 79 ? -0.934 -5.310 14.920 1.00 91.94 79 GLY A O 1
ATOM 642 N N . THR A 1 80 ? -0.346 -3.867 16.502 1.00 85.50 80 THR A N 1
ATOM 643 C CA . THR A 1 80 ? -0.386 -4.880 17.575 1.00 85.50 80 THR A CA 1
ATOM 644 C C . THR A 1 80 ? -1.233 -4.421 18.755 1.00 85.50 80 THR A C 1
ATOM 646 O O . THR A 1 80 ? -1.381 -3.226 19.018 1.00 85.50 80 THR A O 1
ATOM 649 N N . GLY A 1 81 ? -1.830 -5.373 19.479 1.00 79.62 81 GLY A N 1
ATOM 650 C CA . GLY A 1 81 ? -2.563 -5.085 20.718 1.00 79.62 81 GLY A CA 1
ATOM 651 C C . GLY A 1 81 ? -3.752 -4.129 20.549 1.00 79.62 81 GLY A C 1
ATOM 652 O O . GLY A 1 81 ? -4.018 -3.331 21.444 1.00 79.62 81 GLY A O 1
ATOM 653 N N . GLY A 1 82 ? -4.440 -4.176 19.403 1.00 78.50 82 GLY A N 1
ATOM 654 C CA . GLY A 1 82 ? -5.582 -3.305 19.094 1.00 78.50 82 GLY A CA 1
ATOM 655 C C . GLY A 1 82 ? -5.208 -1.909 18.582 1.00 78.50 82 GLY A C 1
ATOM 656 O O . GLY A 1 82 ? -6.091 -1.072 18.397 1.00 78.50 82 GLY A O 1
ATOM 657 N N . THR A 1 83 ? -3.921 -1.639 18.350 1.00 87.81 83 THR A N 1
ATOM 658 C CA . THR A 1 83 ? -3.475 -0.455 17.600 1.00 87.81 83 THR A CA 1
ATOM 659 C C . THR A 1 83 ? -3.496 -0.747 16.101 1.00 87.81 83 THR A C 1
ATOM 661 O O . THR A 1 83 ? -3.336 -1.896 15.708 1.00 87.81 83 THR A O 1
ATOM 664 N N . THR A 1 84 ? -3.711 0.278 15.270 1.00 90.94 84 THR A N 1
ATOM 665 C CA . THR A 1 84 ? -3.632 0.156 13.803 1.00 90.94 84 THR A CA 1
ATOM 666 C C . THR A 1 84 ? -2.356 0.822 13.302 1.00 90.94 84 THR A C 1
ATOM 668 O O . THR A 1 84 ? -2.015 1.918 13.756 1.00 90.94 84 THR A O 1
ATOM 671 N N . ALA A 1 85 ? -1.653 0.168 12.378 1.00 94.94 85 ALA A N 1
ATOM 672 C CA . ALA A 1 85 ? -0.436 0.680 11.755 1.00 94.94 85 ALA A CA 1
ATOM 673 C C . ALA A 1 85 ? -0.422 0.313 10.266 1.00 94.94 85 ALA A C 1
ATOM 675 O O . ALA A 1 85 ? 0.007 -0.767 9.882 1.00 94.94 85 ALA A O 1
ATOM 676 N N . TYR A 1 86 ? -0.917 1.221 9.423 1.00 95.94 86 TYR A N 1
ATOM 677 C CA . TYR A 1 86 ? -1.068 0.961 7.993 1.00 95.94 86 TYR A CA 1
ATOM 678 C C . TYR A 1 86 ? 0.226 1.222 7.209 1.00 95.94 86 TYR A C 1
ATOM 680 O O . TYR A 1 86 ? 0.669 2.371 7.086 1.00 95.94 86 TYR A O 1
ATOM 688 N N . HIS A 1 87 ? 0.785 0.174 6.609 1.00 95.00 87 HIS A N 1
ATOM 689 C CA . HIS A 1 87 ? 1.971 0.211 5.756 1.00 95.00 87 HIS A CA 1
ATOM 690 C C . HIS A 1 87 ? 1.620 -0.147 4.313 1.00 95.00 87 HIS A C 1
ATOM 692 O O . HIS A 1 87 ? 0.895 -1.098 4.046 1.00 95.00 87 HIS A O 1
ATOM 698 N N . PHE A 1 88 ? 2.111 0.639 3.356 1.00 94.62 88 PHE A N 1
ATOM 699 C CA . PHE A 1 88 ? 1.810 0.452 1.938 1.00 94.62 88 PHE A CA 1
ATOM 700 C C . PHE A 1 88 ? 2.232 -0.944 1.456 1.00 94.62 88 PHE A C 1
ATOM 702 O O . PHE A 1 88 ? 3.414 -1.283 1.519 1.00 94.62 88 PHE A O 1
ATOM 709 N N . ALA A 1 89 ? 1.265 -1.708 0.942 1.00 94.94 89 ALA A N 1
ATOM 710 C CA . ALA A 1 89 ? 1.396 -3.124 0.602 1.00 94.94 89 ALA A CA 1
ATOM 711 C C . ALA A 1 89 ? 0.952 -3.377 -0.857 1.00 94.94 89 ALA A C 1
ATOM 713 O O . ALA A 1 89 ? -0.156 -3.865 -1.117 1.00 94.94 89 ALA A O 1
ATOM 714 N N . PRO A 1 90 ? 1.782 -3.011 -1.855 1.00 92.00 90 PRO A N 1
ATOM 715 C CA . PRO A 1 90 ? 1.457 -3.197 -3.272 1.00 92.00 90 PRO A CA 1
ATOM 716 C C . PRO A 1 90 ? 1.229 -4.667 -3.650 1.00 92.00 90 PRO A C 1
ATOM 718 O O . PRO A 1 90 ? 0.513 -4.944 -4.610 1.00 92.00 90 PRO A O 1
ATOM 721 N N . GLU A 1 91 ? 1.797 -5.612 -2.904 1.00 93.44 91 GLU A N 1
ATOM 722 C CA . GLU A 1 91 ? 1.569 -7.043 -3.087 1.00 93.44 91 GLU A CA 1
ATOM 723 C C . GLU A 1 91 ? 0.105 -7.447 -2.865 1.00 93.44 91 GLU A C 1
ATOM 725 O O . GLU A 1 91 ? -0.387 -8.316 -3.578 1.00 93.44 91 GLU A O 1
ATOM 730 N N . LEU A 1 92 ? -0.622 -6.777 -1.962 1.00 95.31 92 LEU A N 1
ATOM 731 C CA . LEU A 1 92 ? -2.054 -7.024 -1.741 1.00 95.31 92 LEU A CA 1
ATOM 732 C C . LEU A 1 92 ? -2.904 -6.424 -2.864 1.00 95.31 92 LEU A C 1
ATOM 734 O O . LEU A 1 92 ? -3.971 -6.928 -3.204 1.00 95.31 92 LEU A O 1
ATOM 738 N N . THR A 1 93 ? -2.397 -5.364 -3.497 1.00 92.94 93 THR A N 1
ATOM 739 C CA . THR A 1 93 ? -3.047 -4.727 -4.648 1.00 92.94 93 THR A CA 1
ATOM 740 C C . THR A 1 93 ? -2.976 -5.611 -5.900 1.00 92.94 93 THR A C 1
ATOM 742 O O . THR A 1 93 ? -3.872 -5.558 -6.737 1.00 92.94 93 THR A O 1
ATOM 745 N N . ALA A 1 94 ? -1.949 -6.462 -6.021 1.00 90.06 94 ALA A N 1
ATOM 746 C CA . ALA A 1 94 ? -1.735 -7.334 -7.181 1.00 90.06 94 ALA A CA 1
ATOM 747 C C . ALA A 1 94 ? -2.865 -8.360 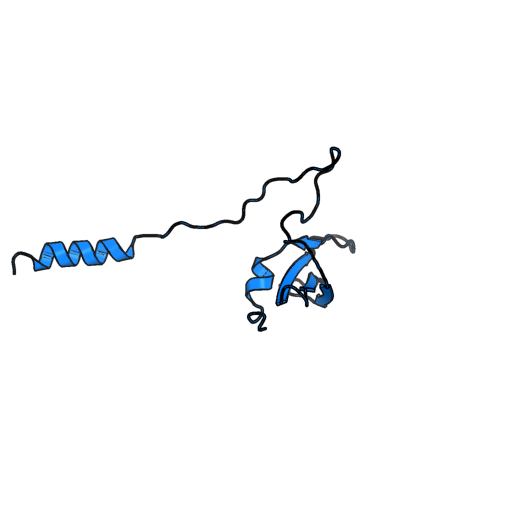-7.415 1.00 90.06 94 ALA A C 1
ATOM 749 O O . ALA A 1 94 ? -2.945 -8.940 -8.497 1.00 90.06 94 ALA A O 1
ATOM 750 N N . TYR A 1 95 ? -3.736 -8.572 -6.423 1.00 90.69 95 TYR A N 1
ATOM 751 C CA . TYR A 1 95 ? -4.895 -9.464 -6.516 1.00 90.69 95 TYR A CA 1
ATOM 752 C C . TYR A 1 95 ? -6.182 -8.770 -6.986 1.00 90.69 95 TYR A C 1
ATOM 754 O O . TYR A 1 95 ? -7.176 -9.447 -7.259 1.00 90.69 95 TYR A O 1
ATOM 762 N N . PHE A 1 96 ? -6.191 -7.439 -7.096 1.00 92.25 96 PHE A N 1
ATOM 763 C CA . PHE A 1 96 ? -7.341 -6.696 -7.607 1.00 92.25 96 PHE A CA 1
ATOM 764 C C . PHE A 1 96 ? -7.373 -6.709 -9.143 1.00 92.25 96 PHE A C 1
ATOM 766 O O . PHE A 1 96 ? -6.323 -6.774 -9.787 1.00 92.25 96 PHE A O 1
ATOM 773 N N . PRO A 1 97 ? -8.569 -6.641 -9.759 1.00 90.12 97 PRO A N 1
ATOM 774 C CA . PRO A 1 97 ? -8.673 -6.449 -11.201 1.00 90.12 97 PRO A CA 1
ATOM 775 C C . PRO A 1 97 ? -8.001 -5.136 -11.622 1.00 90.12 97 PRO A C 1
ATOM 777 O O . PRO A 1 97 ? -7.903 -4.195 -10.840 1.00 90.12 97 PRO A O 1
ATOM 780 N N . GLU A 1 98 ? -7.573 -5.049 -12.879 1.00 86.31 98 GLU A N 1
ATOM 781 C CA . GLU A 1 98 ? -7.057 -3.789 -13.414 1.00 86.31 98 GLU A CA 1
ATOM 782 C C . GLU A 1 98 ? -8.149 -2.710 -13.409 1.00 86.31 98 GLU A C 1
ATOM 784 O O . GLU A 1 98 ? -9.277 -2.941 -13.865 1.00 86.31 98 GLU A O 1
ATOM 789 N N . GLY A 1 99 ? -7.797 -1.513 -12.936 1.00 74.06 99 GLY A N 1
ATOM 790 C CA . GLY A 1 99 ? -8.657 -0.344 -13.046 1.00 74.06 99 GLY A CA 1
ATOM 791 C C . GLY A 1 99 ? -8.869 0.004 -14.516 1.00 74.06 99 GLY A C 1
ATOM 792 O O . GLY A 1 99 ? -7.918 0.259 -15.254 1.00 74.06 99 GLY A O 1
ATOM 793 N N . ARG A 1 100 ? -10.123 -0.027 -14.967 1.00 67.06 100 ARG A N 1
ATOM 794 C CA . ARG A 1 100 ? -10.495 0.349 -16.335 1.00 67.06 100 ARG A CA 1
ATOM 795 C C . ARG A 1 100 ? -11.002 1.787 -16.367 1.00 67.06 100 ARG A C 1
ATOM 797 O O . ARG A 1 100 ? -11.801 2.162 -15.512 1.00 67.06 100 ARG A O 1
ATOM 804 N N . ASN A 1 101 ? -10.555 2.528 -17.379 1.00 59.81 101 ASN A N 1
ATOM 805 C CA . ASN A 1 101 ? -11.101 3.829 -17.777 1.00 59.81 101 ASN A CA 1
ATOM 806 C C . ASN A 1 101 ? -12.361 3.664 -18.634 1.00 59.81 101 ASN A C 1
ATOM 808 O O . ASN A 1 101 ? -12.423 2.666 -19.394 1.00 59.81 101 ASN A O 1
#

Foldseek 3Di:
DVCPVVVVVVVVVVVPDDDDDDDDDPDFDDDPNDTDAPPVQPDADAWDKDWDDLPPPPDTWIWIQRPVVLAIWTFDFPDPPPDGDTHTDVVSRVPDDRRDD